Protein AF-A0A1Y5EUP9-F1 (afdb_monomer_lite)

pLDDT: mean 82.99, std 10.29, range [37.06, 90.5]

Organism: Colwellia psychrerythraea (NCBI:txid28229)

Structure (mmCIF, N/CA/C/O backbone):
data_AF-A0A1Y5EUP9-F1
#
_entry.id   AF-A0A1Y5EUP9-F1
#
loop_
_atom_site.group_PDB
_atom_site.id
_atom_site.type_symbol
_atom_site.label_atom_id
_atom_site.label_alt_id
_atom_site.label_comp_id
_atom_site.label_asym_id
_atom_site.label_entity_id
_atom_site.label_seq_id
_atom_site.pdbx_PDB_ins_code
_atom_site.Cartn_x
_atom_site.Cartn_y
_atom_site.Cartn_z
_atom_site.occupancy
_atom_site.B_iso_or_equiv
_atom_site.auth_seq_id
_atom_site.auth_comp_id
_ato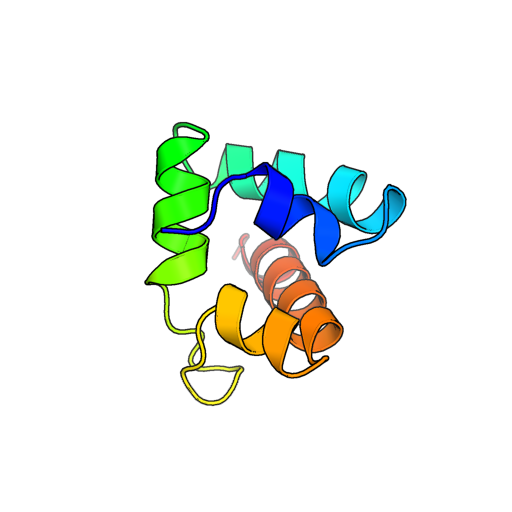m_site.auth_asym_id
_atom_site.auth_atom_id
_atom_site.pdbx_PDB_model_num
ATOM 1 N N . MET A 1 1 ? -1.915 0.140 -15.687 1.00 55.16 1 MET A N 1
ATOM 2 C CA . MET A 1 1 ? -0.862 0.450 -14.698 1.00 55.16 1 MET A CA 1
ATOM 3 C C . MET A 1 1 ? -1.439 1.551 -13.848 1.00 55.16 1 MET A C 1
ATOM 5 O O . MET A 1 1 ? -1.767 2.580 -14.426 1.00 55.16 1 MET A O 1
ATOM 9 N N . ASN A 1 2 ? -1.660 1.301 -12.560 1.00 58.69 2 ASN A N 1
ATOM 10 C CA . ASN A 1 2 ? -2.259 2.326 -11.718 1.00 58.69 2 ASN A CA 1
ATOM 11 C C . ASN A 1 2 ? -1.302 3.509 -11.571 1.00 58.69 2 ASN A C 1
ATOM 13 O O . ASN A 1 2 ? -0.098 3.316 -11.422 1.00 58.69 2 ASN A O 1
ATOM 17 N N . SER A 1 3 ? -1.826 4.722 -11.638 1.00 71.75 3 SER A N 1
ATOM 18 C CA . SER A 1 3 ? -1.074 5.937 -11.332 1.00 71.75 3 SER A CA 1
ATOM 19 C C . SER A 1 3 ? -0.943 6.091 -9.818 1.00 71.75 3 SER A C 1
ATOM 21 O O . SER A 1 3 ? -1.758 5.558 -9.066 1.00 71.75 3 SER A O 1
ATOM 23 N N . ILE A 1 4 ? 0.035 6.868 -9.345 1.00 74.06 4 ILE A N 1
ATOM 24 C CA . ILE A 1 4 ? 0.189 7.120 -7.902 1.00 74.06 4 ILE A CA 1
ATOM 25 C C . ILE A 1 4 ? -1.080 7.730 -7.280 1.00 74.06 4 ILE A C 1
ATOM 27 O O . ILE A 1 4 ? -1.464 7.369 -6.179 1.00 74.06 4 ILE A O 1
ATOM 31 N N . ILE A 1 5 ? -1.817 8.519 -8.065 1.00 75.94 5 ILE A N 1
ATOM 32 C CA . ILE A 1 5 ? -3.118 9.100 -7.705 1.00 75.94 5 ILE A CA 1
ATOM 33 C C . ILE A 1 5 ? -4.181 8.022 -7.415 1.00 75.94 5 ILE A C 1
ATOM 35 O O . ILE A 1 5 ? -5.057 8.214 -6.576 1.00 75.94 5 ILE A O 1
ATOM 39 N N . GLU A 1 6 ? -4.148 6.883 -8.109 1.00 74.56 6 GLU A N 1
ATOM 40 C CA . GLU A 1 6 ? -5.103 5.786 -7.881 1.00 74.56 6 GLU A CA 1
ATOM 41 C C . GLU A 1 6 ? -4.766 5.018 -6.602 1.00 74.56 6 GLU A C 1
ATOM 43 O O . GLU A 1 6 ? -5.671 4.617 -5.874 1.00 74.56 6 GLU A O 1
ATOM 48 N N . ILE A 1 7 ? -3.475 4.905 -6.281 1.00 77.81 7 ILE A N 1
ATOM 49 C CA . ILE A 1 7 ? -3.004 4.381 -4.994 1.00 77.81 7 ILE A CA 1
ATOM 50 C C . ILE A 1 7 ? -3.457 5.310 -3.868 1.00 77.81 7 ILE A C 1
ATOM 52 O O . ILE A 1 7 ? -4.031 4.850 -2.887 1.00 77.81 7 ILE A O 1
ATOM 56 N N . GLU A 1 8 ? -3.267 6.620 -4.033 1.00 81.56 8 GLU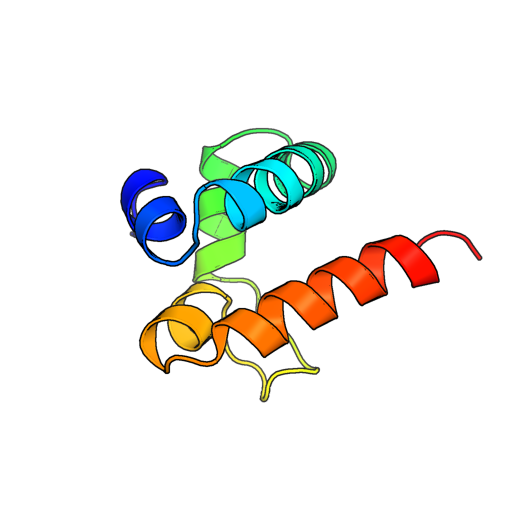 A N 1
ATOM 57 C CA . GLU A 1 8 ? -3.654 7.624 -3.039 1.00 81.56 8 GLU A CA 1
ATOM 58 C C . GLU A 1 8 ? -5.151 7.574 -2.711 1.00 81.56 8 GLU A C 1
ATOM 60 O O . GLU A 1 8 ? -5.537 7.662 -1.551 1.00 81.56 8 GLU A O 1
ATOM 65 N N . ARG A 1 9 ? -6.010 7.323 -3.704 1.00 84.81 9 ARG A N 1
ATOM 66 C CA . ARG A 1 9 ? -7.465 7.195 -3.498 1.00 84.81 9 ARG A CA 1
ATOM 67 C C . ARG A 1 9 ? -7.883 6.015 -2.625 1.00 84.81 9 ARG A C 1
ATOM 69 O O . ARG A 1 9 ? -9.011 6.006 -2.137 1.00 84.81 9 ARG A O 1
ATOM 76 N N . CYS A 1 10 ? -7.014 5.026 -2.449 1.00 84.12 10 CYS A N 1
ATOM 77 C CA . CYS A 1 10 ? -7.312 3.856 -1.631 1.00 84.12 10 CYS A CA 1
ATOM 78 C C . CYS A 1 10 ? -7.219 4.155 -0.129 1.00 84.12 10 CYS A C 1
ATOM 80 O O . CYS A 1 10 ? -7.751 3.399 0.685 1.00 84.12 10 CYS A O 1
ATOM 82 N N . PHE A 1 11 ? -6.561 5.251 0.244 1.00 87.50 11 PHE A N 1
ATOM 83 C CA . PHE A 1 11 ? -6.213 5.567 1.620 1.00 87.50 11 PHE A CA 1
ATOM 84 C C . PHE A 1 11 ? -6.754 6.935 2.033 1.00 87.50 11 PHE A C 1
ATOM 86 O O . PHE A 1 11 ? -7.039 7.804 1.209 1.00 87.50 11 PHE A O 1
ATOM 93 N N . THR A 1 12 ? -6.917 7.135 3.335 1.00 89.94 12 THR A N 1
ATOM 94 C CA . THR A 1 12 ? -7.165 8.466 3.894 1.00 89.94 12 THR A CA 1
ATOM 95 C C . THR A 1 12 ? -5.881 9.293 3.865 1.00 89.94 12 THR A C 1
ATOM 97 O O . THR A 1 12 ? -4.782 8.752 3.766 1.00 89.94 12 THR A O 1
ATOM 100 N N . GLN A 1 13 ? -5.997 10.616 3.999 1.00 87.56 13 GLN A N 1
ATOM 101 C CA . GLN A 1 13 ? -4.815 11.481 4.068 1.00 87.56 13 GLN A CA 1
ATOM 102 C C . GLN A 1 13 ? -3.873 11.074 5.214 1.00 87.56 13 GLN A C 1
ATOM 104 O O . GLN A 1 13 ? -2.669 11.015 5.016 1.00 87.56 13 GLN A O 1
ATOM 109 N N . GLU A 1 14 ? -4.419 10.719 6.381 1.00 89.31 14 GLU A N 1
ATOM 110 C CA . GLU A 1 14 ? -3.634 10.260 7.534 1.00 89.31 14 GLU A CA 1
ATOM 111 C C . GLU A 1 14 ? -2.895 8.940 7.245 1.00 89.31 14 GLU A C 1
ATOM 113 O O . GLU A 1 14 ? -1.726 8.778 7.595 1.00 89.31 14 GLU A O 1
ATOM 118 N N . GLU A 1 15 ? -3.553 8.002 6.557 1.00 89.19 15 GLU A N 1
ATOM 119 C CA . GLU A 1 15 ? -2.930 6.753 6.110 1.00 89.19 15 GLU A CA 1
ATOM 120 C C . GLU A 1 15 ? -1.816 7.027 5.089 1.00 89.19 15 GLU A C 1
ATOM 122 O O . GLU A 1 15 ? -0.748 6.423 5.176 1.00 89.19 15 GLU A O 1
ATOM 127 N N . LEU A 1 16 ? -2.017 7.959 4.155 1.00 88.69 16 LEU A N 1
ATOM 128 C CA . LEU A 1 16 ? -0.996 8.344 3.178 1.00 88.69 16 LEU A CA 1
ATOM 129 C C . LEU A 1 16 ? 0.200 9.036 3.818 1.00 88.69 16 LEU A C 1
ATOM 131 O O . LEU A 1 16 ? 1.335 8.718 3.460 1.00 88.69 16 LEU A O 1
ATOM 135 N N . ASP A 1 17 ? -0.037 9.927 4.777 1.00 89.25 17 ASP A N 1
ATOM 136 C CA . ASP A 1 17 ? 1.019 10.622 5.512 1.00 89.25 17 ASP A CA 1
ATOM 137 C C . ASP A 1 17 ? 1.922 9.624 6.257 1.00 89.25 17 ASP A C 1
ATOM 139 O O . ASP A 1 17 ? 3.127 9.850 6.381 1.00 89.25 17 ASP A O 1
ATOM 143 N N . TYR A 1 18 ? 1.369 8.483 6.685 1.00 87.88 18 TYR A N 1
ATOM 144 C CA . TYR A 1 18 ? 2.130 7.373 7.259 1.00 87.88 18 TYR A CA 1
ATOM 145 C C . TYR A 1 18 ? 2.805 6.483 6.196 1.00 87.88 18 TYR A C 1
ATOM 147 O O . TYR A 1 18 ? 3.992 6.165 6.301 1.00 87.88 18 TYR A O 1
ATOM 155 N N . LEU A 1 19 ? 2.072 6.071 5.159 1.00 87.50 19 LEU A N 1
ATOM 156 C CA . LEU A 1 19 ? 2.527 5.078 4.180 1.00 87.50 19 LEU A CA 1
ATOM 157 C C . LEU A 1 19 ? 3.555 5.635 3.193 1.00 87.50 19 LEU A C 1
ATOM 159 O O . LEU A 1 19 ? 4.549 4.972 2.895 1.00 87.50 19 L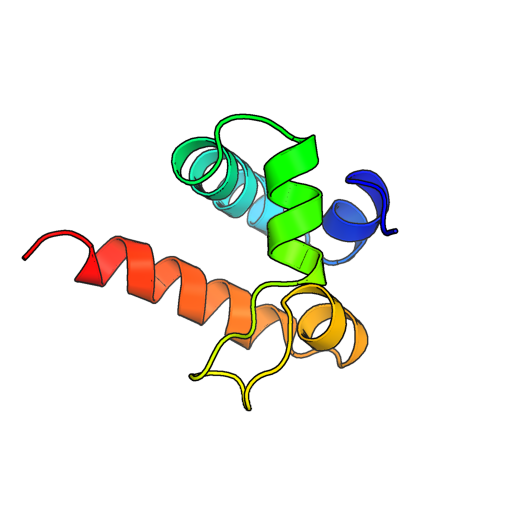EU A O 1
ATOM 163 N N . MET A 1 20 ? 3.340 6.842 2.670 1.00 85.94 20 MET A N 1
ATOM 164 C CA . MET A 1 20 ? 4.156 7.398 1.58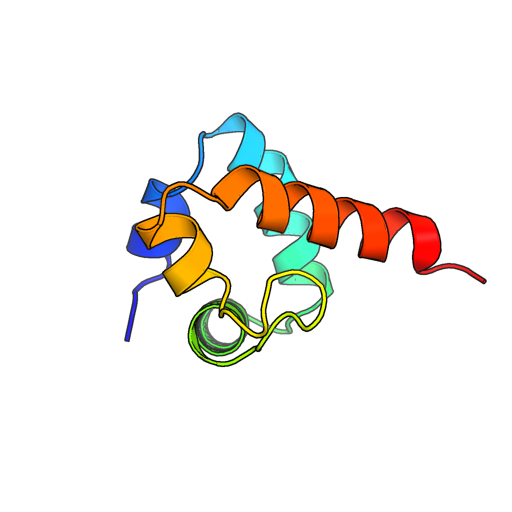7 1.00 85.94 20 MET A CA 1
ATOM 165 C C . MET A 1 20 ? 5.631 7.582 1.970 1.00 85.94 20 MET A C 1
ATOM 167 O O . MET A 1 20 ? 6.487 7.207 1.164 1.00 85.94 20 MET A O 1
ATOM 171 N N . PRO A 1 21 ? 5.985 8.086 3.169 1.00 87.50 21 PRO A N 1
ATOM 172 C CA . PRO A 1 21 ? 7.380 8.138 3.604 1.00 87.50 21 PRO A CA 1
ATOM 173 C C . PRO A 1 21 ? 8.034 6.754 3.701 1.00 87.50 21 PRO A C 1
ATOM 175 O O . PRO A 1 21 ? 9.191 6.598 3.310 1.00 87.50 21 PRO A O 1
ATOM 178 N N . LEU A 1 22 ? 7.304 5.739 4.180 1.00 86.81 22 LEU A N 1
ATOM 179 C CA . LEU A 1 22 ? 7.808 4.365 4.295 1.00 86.81 22 LEU A CA 1
ATOM 180 C C . LEU A 1 22 ? 8.021 3.730 2.920 1.00 86.81 22 LEU A C 1
ATOM 182 O O . LEU A 1 22 ? 9.093 3.192 2.645 1.00 86.81 22 LEU A O 1
ATOM 186 N N . LEU A 1 23 ? 7.050 3.871 2.019 1.00 84.75 23 LEU A N 1
ATOM 187 C CA . LEU A 1 23 ? 7.161 3.382 0.646 1.00 84.75 23 LEU A CA 1
ATOM 188 C C . LEU A 1 23 ? 8.317 4.069 -0.096 1.00 84.75 23 LEU A C 1
ATOM 190 O O . LEU A 1 23 ? 9.094 3.391 -0.768 1.00 84.75 23 LEU A O 1
ATOM 194 N N . LYS A 1 24 ? 8.511 5.382 0.097 1.00 85.62 24 LYS A N 1
ATOM 195 C CA . LYS A 1 24 ? 9.671 6.135 -0.422 1.00 85.62 24 LYS A CA 1
ATOM 196 C C . LYS A 1 24 ? 11.003 5.735 0.220 1.00 85.62 24 LYS A C 1
ATOM 198 O O . LYS A 1 24 ? 12.047 5.975 -0.370 1.00 85.62 24 LYS A O 1
ATOM 203 N N . LYS A 1 25 ? 11.000 5.148 1.420 1.00 85.19 25 LYS A N 1
ATOM 204 C CA . LYS A 1 25 ? 12.208 4.590 2.050 1.00 85.19 25 LYS A CA 1
ATOM 205 C C . LYS A 1 25 ? 12.560 3.219 1.470 1.00 85.19 25 LYS A C 1
ATOM 207 O O . LYS A 1 25 ? 13.737 2.882 1.380 1.00 85.19 25 LYS A O 1
ATOM 212 N N . TRP A 1 26 ? 11.557 2.422 1.107 1.00 82.75 26 TRP A N 1
ATOM 213 C CA . TRP A 1 26 ? 11.746 1.078 0.549 1.00 82.75 26 TRP A CA 1
ATOM 214 C C . TRP A 1 26 ? 12.043 1.077 -0.950 1.00 82.75 26 TRP A C 1
ATOM 216 O O . TRP A 1 26 ? 12.696 0.163 -1.447 1.00 82.75 26 TRP A O 1
ATOM 226 N N . THR A 1 27 ? 11.572 2.095 -1.663 1.00 81.25 27 THR A N 1
ATOM 227 C CA . THR A 1 27 ? 11.716 2.243 -3.116 1.00 81.25 27 THR A CA 1
ATOM 228 C C . THR A 1 27 ? 12.570 3.465 -3.437 1.00 81.25 27 THR A C 1
ATOM 230 O O . THR A 1 27 ? 12.602 4.422 -2.670 1.00 81.25 27 THR A O 1
ATOM 233 N N . ARG A 1 28 ? 13.293 3.474 -4.561 1.00 78.31 28 ARG A N 1
ATOM 234 C CA . ARG A 1 28 ? 14.140 4.627 -4.922 1.00 78.31 28 ARG A CA 1
ATOM 235 C C . ARG A 1 28 ? 13.345 5.813 -5.463 1.00 78.31 28 ARG A C 1
ATOM 237 O O . ARG A 1 28 ? 13.856 6.931 -5.441 1.00 78.31 28 ARG A O 1
ATOM 244 N N . ASN A 1 29 ? 12.154 5.583 -6.016 1.00 81.62 29 ASN A N 1
ATOM 245 C CA . ASN A 1 29 ? 11.351 6.599 -6.694 1.00 81.62 29 ASN A CA 1
ATOM 246 C C . ASN A 1 29 ? 9.862 6.204 -6.778 1.00 81.62 29 ASN A C 1
ATOM 248 O O . ASN A 1 29 ? 9.486 5.058 -6.551 1.00 81.62 29 ASN A O 1
ATOM 252 N N . GLU A 1 30 ? 9.008 7.162 -7.138 1.00 82.88 30 GLU A N 1
ATOM 253 C CA . GLU A 1 30 ? 7.556 6.961 -7.266 1.00 82.88 30 GLU A CA 1
ATOM 254 C C . GLU A 1 30 ? 7.144 5.881 -8.290 1.00 82.88 30 GLU A C 1
ATOM 256 O O . GLU A 1 30 ? 6.252 5.089 -7.979 1.00 82.88 30 GLU A O 1
ATOM 261 N N . PRO A 1 31 ? 7.787 5.753 -9.470 1.00 85.94 31 PRO A N 1
ATOM 262 C CA . PRO A 1 31 ? 7.539 4.626 -10.372 1.00 85.94 31 PRO A CA 1
ATOM 263 C C . PRO A 1 31 ? 7.768 3.250 -9.736 1.00 85.94 31 PRO A C 1
ATOM 265 O O . PRO A 1 31 ? 7.001 2.322 -9.987 1.00 85.94 31 PRO A O 1
ATOM 268 N N . GLU A 1 32 ? 8.790 3.101 -8.895 1.00 86.75 32 GLU A N 1
ATOM 269 C CA . GLU A 1 32 ? 9.044 1.851 -8.174 1.00 86.75 32 GLU A CA 1
ATOM 270 C C . GLU A 1 32 ? 7.965 1.557 -7.123 1.00 86.75 32 GLU A C 1
ATOM 272 O O . GLU A 1 32 ? 7.604 0.392 -6.958 1.00 86.75 32 GLU A O 1
ATOM 277 N N . ILE A 1 33 ? 7.382 2.583 -6.485 1.00 87.25 33 ILE A N 1
ATOM 278 C CA . ILE A 1 33 ? 6.199 2.419 -5.616 1.00 87.25 33 ILE A CA 1
ATOM 279 C C . ILE A 1 33 ? 5.044 1.839 -6.422 1.00 87.25 33 ILE A C 1
ATOM 281 O O . ILE A 1 33 ? 4.433 0.860 -6.002 1.00 87.25 33 ILE A O 1
ATOM 285 N N . ILE A 1 34 ? 4.774 2.402 -7.602 1.00 87.12 34 ILE A N 1
ATOM 286 C CA . ILE A 1 34 ? 3.713 1.921 -8.491 1.00 87.12 34 ILE A CA 1
ATOM 287 C C . ILE A 1 34 ? 3.962 0.464 -8.885 1.00 87.12 34 ILE A C 1
ATOM 289 O O . ILE A 1 34 ? 3.043 -0.353 -8.823 1.00 87.12 34 ILE A O 1
ATOM 293 N N . ILE A 1 35 ? 5.187 0.119 -9.286 1.00 88.69 35 ILE A N 1
ATOM 294 C CA . ILE A 1 35 ? 5.531 -1.257 -9.661 1.00 88.69 35 ILE A CA 1
ATOM 295 C C . ILE A 1 35 ? 5.303 -2.186 -8.471 1.00 88.69 35 ILE A C 1
ATOM 297 O O . ILE A 1 35 ? 4.532 -3.134 -8.595 1.00 88.69 35 ILE A O 1
ATOM 301 N N . TRP A 1 36 ? 5.877 -1.872 -7.307 1.00 88.94 36 TRP A N 1
ATOM 302 C CA . TRP A 1 36 ? 5.703 -2.660 -6.089 1.00 88.94 36 TRP A CA 1
ATOM 303 C C . TRP A 1 36 ? 4.220 -2.865 -5.757 1.00 88.94 36 TRP A C 1
ATOM 305 O O . TRP A 1 36 ? 3.780 -3.996 -5.562 1.00 88.94 36 TRP A O 1
ATOM 315 N N . PHE A 1 37 ? 3.421 -1.801 -5.811 1.00 89.00 37 PHE A N 1
ATOM 316 C CA . PHE A 1 37 ? 1.998 -1.840 -5.485 1.00 89.00 37 PHE A CA 1
ATOM 317 C C . PHE A 1 37 ? 1.179 -2.753 -6.414 1.00 89.00 37 PHE A C 1
ATOM 319 O O . PHE A 1 37 ? 0.177 -3.343 -6.001 1.00 89.00 37 PHE A O 1
ATOM 326 N N . ASN A 1 38 ? 1.609 -2.885 -7.671 1.00 88.19 38 ASN A N 1
ATOM 327 C CA . ASN A 1 38 ? 0.924 -3.682 -8.687 1.00 88.19 38 ASN A CA 1
ATOM 328 C C . ASN A 1 38 ? 1.483 -5.104 -8.841 1.00 88.19 38 ASN A C 1
ATOM 330 O O . ASN A 1 38 ? 0.763 -5.970 -9.336 1.00 88.19 38 ASN A O 1
ATOM 334 N N . THR A 1 39 ? 2.741 -5.363 -8.471 1.00 89.00 39 THR A N 1
ATOM 335 C CA . THR A 1 39 ? 3.405 -6.651 -8.752 1.00 89.00 39 THR A CA 1
ATOM 336 C C . THR A 1 39 ? 3.816 -7.425 -7.511 1.00 89.00 39 THR A C 1
ATOM 338 O O . THR A 1 39 ? 3.982 -8.640 -7.592 1.00 89.00 39 THR A O 1
ATOM 341 N N . TYR A 1 40 ? 4.022 -6.761 -6.374 1.00 88.94 40 TYR A N 1
ATOM 342 C CA . TYR A 1 40 ? 4.486 -7.429 -5.165 1.00 88.94 40 TYR A CA 1
ATOM 343 C C . TYR A 1 40 ? 3.351 -8.232 -4.537 1.00 88.94 40 TYR A C 1
ATOM 345 O O . TYR A 1 40 ? 2.331 -7.671 -4.150 1.00 88.94 40 TYR A O 1
ATOM 353 N N . GLN A 1 41 ? 3.521 -9.548 -4.436 1.00 90.00 41 GLN A N 1
ATOM 354 C CA . GLN A 1 41 ? 2.549 -10.418 -3.782 1.00 90.00 41 GLN A CA 1
ATOM 355 C C . GLN A 1 41 ? 2.881 -10.535 -2.301 1.00 90.00 41 GLN A C 1
ATOM 357 O O . GLN A 1 41 ? 3.961 -10.994 -1.931 1.00 90.00 41 GLN A O 1
ATOM 362 N N . ILE A 1 42 ? 1.936 -10.143 -1.451 1.00 87.31 42 ILE A N 1
ATOM 363 C CA . ILE A 1 42 ? 2.104 -10.227 -0.005 1.00 87.31 42 ILE A CA 1
ATOM 364 C C . ILE A 1 42 ? 1.651 -11.614 0.443 1.00 87.31 42 ILE A C 1
ATOM 366 O O . ILE A 1 42 ? 0.457 -11.914 0.473 1.00 87.31 42 ILE A O 1
ATOM 370 N N . SER A 1 43 ? 2.602 -12.471 0.817 1.00 84.62 43 SER A N 1
ATOM 371 C CA . SER A 1 43 ? 2.314 -13.849 1.241 1.00 84.62 43 SER A CA 1
ATOM 372 C C . SER A 1 43 ? 1.382 -13.912 2.453 1.00 84.62 43 SER A C 1
ATOM 374 O O . SER A 1 43 ? 0.532 -14.794 2.534 1.00 84.62 43 SER A O 1
ATOM 376 N N . ALA A 1 44 ? 1.498 -12.942 3.364 1.00 84.19 44 ALA A N 1
ATOM 377 C CA . ALA A 1 44 ? 0.630 -12.804 4.534 1.00 84.19 44 ALA A CA 1
ATOM 378 C C . ALA A 1 44 ? -0.813 -12.380 4.190 1.00 84.19 44 ALA A C 1
ATOM 380 O O . ALA A 1 44 ? -1.704 -12.523 5.022 1.00 84.19 44 ALA A O 1
ATOM 381 N N . CYS A 1 45 ? -1.054 -11.891 2.971 1.00 85.94 45 CYS A N 1
ATOM 382 C CA . CYS A 1 45 ? -2.352 -11.427 2.488 1.00 85.94 45 CYS A CA 1
ATOM 383 C C . CYS A 1 45 ? -2.795 -12.271 1.287 1.00 85.94 45 CYS A C 1
ATOM 385 O O . CYS A 1 45 ? -3.022 -11.753 0.196 1.00 85.94 45 CYS A O 1
ATOM 387 N N . SER A 1 46 ? -2.833 -13.597 1.453 1.00 85.25 46 SER A N 1
ATOM 388 C CA . SER A 1 46 ? -3.316 -14.539 0.427 1.00 85.25 46 SER A CA 1
ATOM 389 C C . SER A 1 46 ? -2.610 -14.424 -0.937 1.00 85.25 46 SER A C 1
ATOM 391 O O . SER A 1 46 ? -3.199 -14.723 -1.976 1.00 85.25 46 SER A O 1
ATOM 393 N N . ASN A 1 47 ? -1.342 -13.989 -0.957 1.00 87.19 47 ASN A N 1
ATOM 394 C CA . ASN A 1 47 ? -0.573 -13.681 -2.173 1.00 87.19 47 ASN A CA 1
ATOM 395 C C . ASN A 1 47 ? -1.228 -12.616 -3.079 1.00 87.19 47 ASN A C 1
ATOM 397 O O . ASN A 1 47 ? -0.988 -12.579 -4.294 1.00 87.19 47 ASN A O 1
ATOM 401 N N . GLN A 1 48 ? -2.058 -11.744 -2.507 1.00 89.19 48 GLN A N 1
ATOM 402 C CA . GLN A 1 48 ? -2.617 -10.593 -3.202 1.00 89.19 48 GLN A CA 1
ATOM 403 C C . GLN A 1 48 ? -1.596 -9.458 -3.259 1.00 89.19 48 GLN A C 1
ATOM 405 O O . GLN A 1 48 ? -0.718 -9.303 -2.408 1.00 89.19 48 GLN A O 1
ATOM 410 N N . THR A 1 49 ? -1.718 -8.660 -4.311 1.00 90.50 49 THR A N 1
ATOM 411 C CA . THR A 1 49 ? -0.964 -7.419 -4.475 1.00 90.50 49 THR A CA 1
ATOM 412 C C . THR A 1 49 ? -1.616 -6.295 -3.672 1.00 90.50 49 THR A C 1
ATOM 414 O O . THR A 1 49 ? -2.846 -6.311 -3.572 1.00 90.50 49 THR A O 1
ATOM 417 N N . PRO A 1 50 ? -0.863 -5.279 -3.217 1.00 89.38 50 PRO A N 1
ATOM 418 C CA . PRO A 1 50 ? -1.411 -4.086 -2.572 1.00 89.38 50 PRO A CA 1
ATOM 419 C C . PRO A 1 50 ? -2.615 -3.477 -3.305 1.00 89.38 50 PRO A C 1
ATOM 421 O O . PRO A 1 50 ? -3.638 -3.220 -2.682 1.00 89.38 50 PRO A O 1
ATOM 424 N N . CYS A 1 51 ? -2.551 -3.375 -4.638 1.00 89.19 51 CYS A N 1
ATOM 425 C CA . CYS A 1 51 ? -3.678 -2.938 -5.469 1.00 89.19 51 CYS A CA 1
ATOM 426 C C . CYS A 1 51 ? -4.950 -3.757 -5.240 1.00 89.19 51 CYS A C 1
ATOM 428 O O . CYS A 1 51 ? -6.001 -3.211 -4.932 1.00 89.19 51 CYS A O 1
ATOM 430 N N . LYS A 1 52 ? -4.843 -5.081 -5.356 1.00 89.00 52 LYS A N 1
ATOM 431 C CA . LYS A 1 52 ? -5.974 -5.990 -5.153 1.00 89.00 52 LYS A CA 1
ATOM 432 C C . LYS A 1 52 ? -6.542 -5.918 -3.742 1.00 89.00 52 LYS A C 1
ATOM 434 O O . LYS A 1 52 ? -7.744 -6.083 -3.606 1.00 89.00 52 LYS A O 1
ATO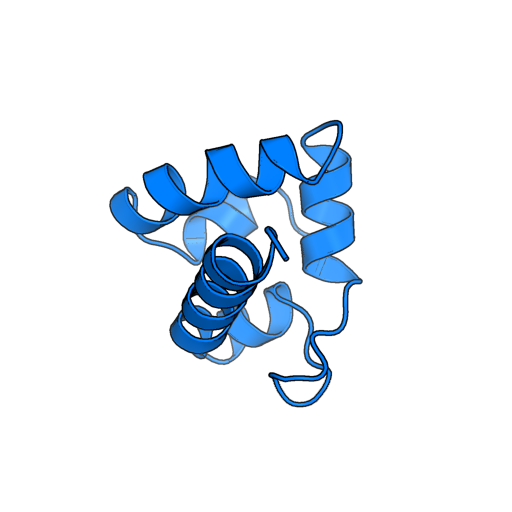M 439 N N . LEU A 1 53 ? -5.701 -5.697 -2.729 1.00 89.06 53 LEU A N 1
ATOM 440 C CA . LEU A 1 53 ? -6.156 -5.515 -1.348 1.00 89.06 53 LEU A CA 1
ATOM 441 C C . LEU A 1 53 ? -6.960 -4.225 -1.196 1.00 89.06 53 LEU A C 1
ATOM 443 O O . LEU A 1 53 ? -7.959 -4.194 -0.488 1.00 89.06 53 LEU A O 1
ATOM 447 N N . CYS A 1 54 ? -6.564 -3.162 -1.891 1.00 88.50 54 CYS A N 1
ATOM 448 C CA . CYS A 1 54 ? -7.357 -1.942 -1.930 1.00 88.50 54 CYS A CA 1
ATOM 449 C C . CYS A 1 54 ? -8.686 -2.142 -2.670 1.00 88.50 54 CYS A C 1
ATOM 451 O O . CYS A 1 54 ? -9.725 -1.732 -2.156 1.00 88.50 54 CYS A O 1
ATOM 453 N N . ASP A 1 55 ? -8.675 -2.833 -3.812 1.00 86.50 55 ASP A N 1
ATOM 454 C CA . ASP A 1 55 ? -9.886 -3.131 -4.589 1.00 86.50 55 ASP A CA 1
ATOM 455 C C . ASP A 1 55 ? -10.867 -4.047 -3.833 1.00 86.50 55 ASP A C 1
ATOM 457 O O . ASP A 1 55 ? -12.081 -3.930 -4.004 1.00 86.50 55 ASP A O 1
ATOM 461 N N . SER A 1 56 ? -10.366 -4.957 -2.987 1.00 86.06 56 SER A N 1
ATOM 462 C CA . SER A 1 56 ? -11.187 -5.850 -2.158 1.00 86.06 56 SER A CA 1
ATOM 463 C C . SER A 1 56 ? -11.675 -5.211 -0.854 1.00 86.06 56 SER A C 1
ATOM 465 O O . SER A 1 56 ? -12.432 -5.847 -0.121 1.00 86.06 56 SER A O 1
ATOM 467 N N . GLY A 1 57 ? -11.282 -3.965 -0.559 1.00 84.81 57 GLY A N 1
ATOM 468 C CA . GLY A 1 57 ? -11.595 -3.302 0.711 1.00 84.81 57 GLY A CA 1
ATOM 469 C C . GLY A 1 57 ? -10.797 -3.844 1.903 1.00 84.81 57 GLY A C 1
ATOM 470 O O . GLY A 1 57 ? -11.154 -3.587 3.046 1.00 84.81 57 GLY A O 1
ATOM 471 N N . GLU A 1 58 ? -9.713 -4.576 1.650 1.00 86.38 58 GLU A N 1
ATOM 472 C CA . GLU A 1 58 ? -8.811 -5.170 2.645 1.00 86.38 58 GLU A CA 1
ATOM 473 C C . GLU A 1 58 ? -7.553 -4.308 2.866 1.00 86.38 58 GLU A C 1
ATOM 475 O O . GLU A 1 58 ? -6.474 -4.806 3.204 1.00 86.38 58 GLU A O 1
ATOM 480 N N . LYS A 1 59 ? -7.666 -2.989 2.678 1.00 86.94 59 LYS A N 1
ATOM 481 C CA . LYS A 1 59 ? -6.541 -2.049 2.813 1.00 86.94 59 LYS A CA 1
ATOM 482 C C . LYS A 1 59 ? -5.925 -2.050 4.219 1.00 86.94 59 LYS A C 1
ATOM 484 O O . LYS A 1 59 ? -4.719 -1.847 4.360 1.00 86.94 59 LYS A O 1
ATOM 489 N N . GLU A 1 60 ? -6.700 -2.343 5.262 1.00 88.50 60 GLU A N 1
ATOM 490 C CA . GLU A 1 60 ? -6.202 -2.468 6.633 1.00 88.50 60 GLU A CA 1
ATOM 491 C C . GLU A 1 60 ? -5.176 -3.600 6.762 1.00 88.50 60 GLU A C 1
ATOM 493 O O . GLU A 1 60 ? -4.198 -3.451 7.498 1.00 88.50 60 GLU A O 1
ATOM 498 N N . ALA A 1 61 ? -5.340 -4.703 6.020 1.00 88.12 61 ALA A N 1
ATOM 499 C CA . ALA A 1 61 ? -4.376 -5.802 6.016 1.00 88.12 61 ALA A CA 1
ATOM 500 C C . ALA A 1 61 ? -3.023 -5.352 5.444 1.00 88.12 61 ALA A C 1
ATOM 502 O O . ALA A 1 61 ? -1.972 -5.692 5.987 1.00 88.12 61 ALA A O 1
ATOM 503 N N . LEU A 1 62 ? -3.049 -4.518 4.401 1.00 88.62 62 LEU A N 1
ATOM 504 C CA . LEU A 1 62 ? -1.855 -3.908 3.820 1.00 88.62 62 LEU A CA 1
ATOM 505 C C . LEU A 1 62 ? -1.171 -2.937 4.796 1.00 88.62 62 LEU A C 1
ATOM 507 O O . LEU A 1 62 ? 0.048 -2.987 4.951 1.00 88.62 62 LEU A O 1
ATOM 511 N N . ILE A 1 63 ? -1.933 -2.098 5.504 1.00 89.06 63 ILE A N 1
ATOM 512 C CA . ILE A 1 63 ? -1.382 -1.186 6.523 1.00 89.06 63 ILE A CA 1
ATOM 513 C C . ILE A 1 63 ? -0.736 -1.977 7.668 1.00 89.06 63 ILE A C 1
ATOM 515 O O . ILE A 1 63 ? 0.366 -1.644 8.105 1.00 89.06 63 ILE A O 1
ATOM 519 N N . GLN A 1 64 ? -1.394 -3.035 8.147 1.00 88.62 64 GLN A N 1
ATOM 520 C CA . GLN A 1 64 ? -0.853 -3.908 9.192 1.00 88.62 64 GLN A CA 1
ATOM 521 C C . GLN A 1 64 ? 0.411 -4.633 8.730 1.00 88.62 64 GLN A C 1
ATOM 523 O O . GLN A 1 64 ? 1.379 -4.714 9.482 1.00 88.62 64 GLN A O 1
ATOM 528 N N . TYR A 1 65 ? 0.439 -5.105 7.483 1.00 88.06 65 TYR A N 1
ATOM 529 C CA . TYR A 1 65 ? 1.634 -5.693 6.887 1.00 88.06 65 TYR A CA 1
ATOM 530 C C . TYR A 1 65 ? 2.803 -4.700 6.858 1.00 88.06 65 TYR A C 1
ATOM 532 O O . TYR A 1 65 ? 3.913 -5.041 7.266 1.00 88.06 65 TYR A O 1
ATOM 540 N N . ILE A 1 66 ? 2.553 -3.456 6.443 1.00 87.50 66 ILE A N 1
ATOM 541 C CA . ILE A 1 66 ? 3.587 -2.417 6.374 1.00 87.50 66 ILE A CA 1
ATOM 542 C C . ILE A 1 66 ? 4.118 -2.065 7.768 1.00 87.50 66 ILE A C 1
ATOM 544 O O . ILE A 1 66 ? 5.334 -2.026 7.963 1.00 87.50 66 ILE A O 1
ATOM 548 N N . LYS A 1 67 ? 3.224 -1.922 8.753 1.00 87.31 67 LYS A N 1
ATOM 549 C CA . LYS A 1 67 ? 3.590 -1.777 10.171 1.00 87.31 67 LYS A CA 1
ATOM 550 C C . LYS A 1 67 ? 4.448 -2.947 10.642 1.00 87.31 67 LYS A C 1
ATOM 552 O O . LYS A 1 67 ? 5.464 -2.743 11.295 1.00 87.31 67 LYS A O 1
ATOM 557 N N . HIS A 1 68 ? 4.077 -4.175 10.28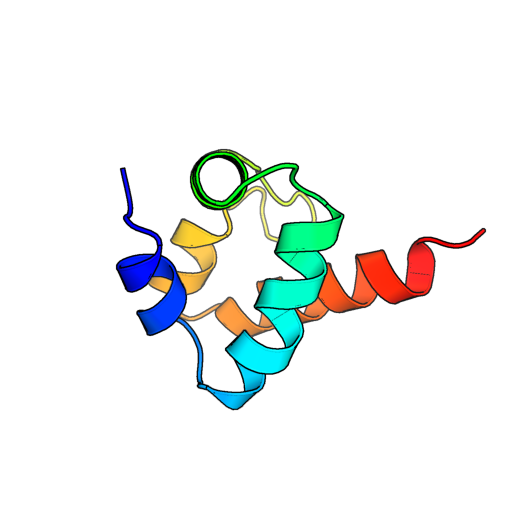9 1.00 84.50 68 HIS A N 1
ATOM 558 C CA . HIS A 1 68 ? 4.835 -5.357 10.680 1.00 84.50 68 HIS A CA 1
ATOM 559 C C . HIS A 1 68 ? 6.253 -5.356 10.095 1.00 84.50 68 HIS A C 1
ATOM 561 O O . HIS A 1 68 ? 7.187 -5.687 10.816 1.00 84.50 68 HIS A O 1
ATOM 567 N N . ILE A 1 69 ? 6.444 -4.937 8.838 1.00 83.12 69 ILE A N 1
ATOM 568 C CA . ILE A 1 69 ? 7.789 -4.775 8.259 1.00 83.12 69 ILE A CA 1
ATOM 569 C C . ILE A 1 69 ? 8.589 -3.710 9.012 1.00 83.12 69 ILE A C 1
ATOM 571 O O . ILE A 1 69 ? 9.777 -3.902 9.251 1.00 83.12 69 ILE A O 1
ATOM 575 N N . GLU A 1 70 ? 7.967 -2.593 9.387 1.00 81.19 70 GLU A N 1
ATOM 576 C CA . GLU A 1 70 ? 8.643 -1.535 10.143 1.00 81.19 70 GLU A CA 1
ATOM 577 C C . GLU A 1 70 ? 9.095 -2.029 11.528 1.00 81.19 70 GLU A C 1
ATOM 579 O O . GLU A 1 70 ? 10.253 -1.837 11.901 1.00 81.19 70 GLU A O 1
ATOM 584 N N . PHE A 1 71 ? 8.210 -2.712 12.262 1.00 73.00 71 PHE A N 1
ATOM 585 C CA . PHE A 1 71 ? 8.481 -3.196 13.620 1.00 73.00 71 PHE A CA 1
ATOM 586 C C . PHE A 1 71 ? 9.380 -4.442 13.670 1.00 73.00 71 PHE A C 1
ATOM 588 O O . PHE A 1 71 ? 10.187 -4.554 14.588 1.00 73.00 71 PHE A O 1
ATOM 595 N N . ASN A 1 72 ? 9.296 -5.350 12.691 1.00 65.06 72 ASN A N 1
ATOM 596 C CA . ASN A 1 72 ? 10.180 -6.522 12.595 1.00 65.06 72 ASN A CA 1
ATOM 597 C C . ASN A 1 72 ? 11.440 -6.268 11.742 1.00 65.06 72 ASN A C 1
ATOM 599 O O . ASN A 1 72 ? 12.263 -7.166 11.584 1.00 65.06 72 ASN A O 1
ATOM 603 N N . GLY A 1 73 ? 11.608 -5.061 11.192 1.00 51.97 73 GLY A N 1
ATOM 604 C CA . GLY A 1 73 ? 12.700 -4.679 10.287 1.00 51.97 73 GLY A CA 1
ATOM 605 C C . GLY A 1 73 ? 14.024 -4.295 10.959 1.00 51.97 73 GLY A C 1
ATOM 606 O O . GLY A 1 73 ? 14.943 -3.868 10.264 1.00 51.97 73 GLY A O 1
ATOM 607 N N . PHE A 1 74 ? 14.139 -4.446 12.282 1.00 45.09 74 PHE A N 1
ATOM 608 C CA . PHE A 1 74 ? 15.407 -4.398 13.016 1.00 45.09 74 PHE A CA 1
ATOM 609 C C . PHE A 1 74 ? 15.482 -5.570 14.001 1.00 45.09 74 PHE A C 1
ATOM 611 O O . PHE A 1 74 ? 15.142 -5.445 15.176 1.00 45.09 74 PHE A O 1
ATOM 618 N N . SER A 1 75 ? 15.960 -6.706 13.502 1.00 37.06 75 SER A N 1
ATOM 619 C CA . SER A 1 75 ? 16.642 -7.737 14.284 1.00 37.06 75 SER A CA 1
ATOM 620 C C . SER A 1 75 ? 17.853 -8.220 13.507 1.00 37.06 75 SER A C 1
ATOM 622 O O . SER A 1 75 ? 17.787 -8.236 12.258 1.00 37.06 75 SER A O 1
#

Sequence (75 aa):
MNSIIEIERCFTQEELDYLMPLLKKWTRNEPEIIIWFNTYQISACSNQTPCKLCDSGEKEALIQYIKHIEFNGFS

Radius of gyration: 11.55 Å; chains: 1; bounding box: 28×26×29 Å

Foldseek 3Di:
DDAVVNVVVLDDPVLCVVVVVLLVVVDVDRVRSVCQQCPPQDVQVVRDGVVVCSVVVNNVSVSVVSVCCVVVVPD

Secondary structure (DSSP, 8-state):
---HHHHHTTS-HHHHHHHHHHHHHHSSSHHHHHHHHHH--BGGGTTB-HHHHHHTT-HHHHHHHHHHHHHHS--